Protein AF-A0A0M9DEV8-F1 (afdb_monomer_lite)

Secondary structure (DSSP, 8-state):
-TTT-TTS-HHHHHHHHHHHHHHHHHHHHHHHT--SHHHHHHHHHHHHHHHHHH--PPPPHHHHHHHHHHHHHHHH-

Foldseek 3Di:
DLVPQPQDDPVLSVQLVVQLVVLVVVLVVQCVPDPDDVSNVVSVVVSVVRNVVSDDHHDDPVVVVVVVVVVVVVVVD

Organism: NCBI:txid148814

Structure (mmCIF, N/CA/C/O backbone):
data_AF-A0A0M9DEV8-F1
#
_entry.id   AF-A0A0M9DEV8-F1
#
loop_
_atom_site.group_PDB
_atom_site.id
_atom_site.type_symbol
_atom_site.label_atom_id
_atom_site.label_alt_id
_atom_site.label_comp_id
_atom_site.label_asym_id
_atom_site.label_entity_id
_atom_site.label_seq_id
_atom_site.pdbx_PDB_ins_code
_atom_site.Cartn_x
_atom_site.Cartn_y
_atom_site.Cartn_z
_atom_site.occupancy
_atom_site.B_iso_or_equiv
_atom_site.auth_seq_id
_atom_site.auth_comp_id
_atom_site.auth_asym_id
_atom_site.auth_atom_id
_atom_site.pdbx_PDB_model_num
ATOM 1 N N . LYS A 1 1 ? 0.099 9.764 2.151 1.00 93.50 1 LYS A N 1
ATOM 2 C CA . LYS A 1 1 ? -1.376 9.599 2.152 1.00 93.50 1 LYS A CA 1
ATOM 3 C C . LYS A 1 1 ? -1.776 8.512 3.144 1.00 93.50 1 LYS A C 1
ATOM 5 O O . LYS A 1 1 ? -2.251 8.886 4.198 1.00 93.50 1 LYS A O 1
ATOM 10 N N . ILE A 1 2 ? -1.416 7.244 2.908 1.00 97.12 2 ILE A N 1
ATOM 11 C CA . ILE A 1 2 ? -1.705 6.087 3.788 1.00 97.12 2 ILE A CA 1
ATOM 12 C C . ILE A 1 2 ? -1.362 6.337 5.272 1.00 97.12 2 ILE A C 1
ATOM 14 O O . ILE A 1 2 ? -2.249 6.379 6.117 1.00 97.12 2 ILE A O 1
ATOM 18 N N . ASN A 1 3 ? -0.087 6.581 5.603 1.00 95.12 3 ASN A N 1
ATOM 19 C CA . ASN A 1 3 ? 0.337 6.723 7.008 1.00 95.12 3 ASN A CA 1
ATOM 20 C C . ASN A 1 3 ? -0.311 7.910 7.736 1.00 95.12 3 ASN A C 1
ATOM 22 O O . ASN A 1 3 ? -0.542 7.836 8.943 1.00 95.12 3 ASN A O 1
ATOM 26 N N . GLY A 1 4 ? -0.622 8.974 6.992 1.00 97.31 4 GLY A N 1
ATOM 27 C CA . GLY A 1 4 ? -1.261 10.181 7.512 1.00 97.31 4 GLY A CA 1
ATOM 28 C C . GLY A 1 4 ? -2.784 10.096 7.605 1.00 97.31 4 GLY A C 1
ATOM 29 O O . GLY A 1 4 ? -3.390 11.000 8.168 1.00 97.31 4 GLY A O 1
ATOM 30 N N . ASP A 1 5 ? -3.408 9.043 7.073 1.00 98.25 5 ASP A N 1
ATOM 31 C CA . AS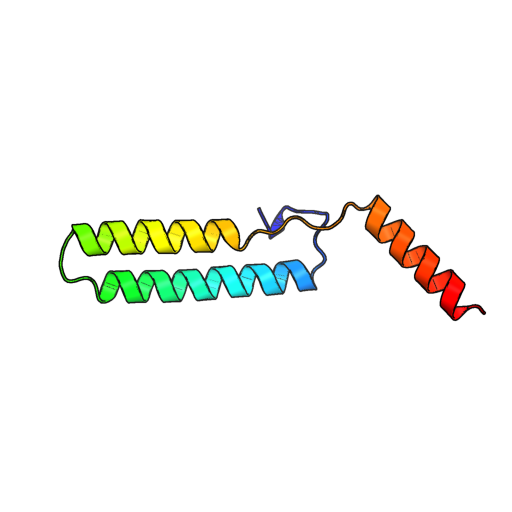P A 1 5 ? -4.846 8.841 7.201 1.00 98.25 5 ASP A CA 1
ATOM 32 C C . ASP A 1 5 ? -5.159 8.282 8.597 1.00 98.25 5 ASP A C 1
ATOM 34 O O . ASP A 1 5 ? -4.774 7.164 8.947 1.00 98.25 5 ASP A O 1
ATOM 38 N N . ALA A 1 6 ? -5.819 9.086 9.430 1.00 98.06 6 ALA A N 1
ATOM 39 C CA . ALA A 1 6 ? -6.218 8.697 10.782 1.00 98.06 6 ALA A CA 1
ATOM 40 C C . ALA A 1 6 ? -7.447 7.771 10.804 1.00 98.06 6 ALA A C 1
ATOM 42 O O . ALA A 1 6 ? -7.776 7.227 11.855 1.00 98.06 6 ALA A O 1
ATOM 43 N N . THR A 1 7 ? -8.124 7.604 9.668 1.00 98.44 7 THR A N 1
ATOM 44 C CA . THR A 1 7 ? -9.293 6.730 9.527 1.00 98.44 7 THR A CA 1
ATOM 45 C C . THR A 1 7 ? -8.918 5.300 9.148 1.00 98.44 7 THR A C 1
ATOM 47 O O . THR A 1 7 ? -9.729 4.397 9.321 1.00 98.44 7 THR A O 1
ATOM 50 N N . LEU A 1 8 ? -7.687 5.060 8.689 1.00 98.62 8 LEU A N 1
ATOM 51 C CA . LEU A 1 8 ? -7.183 3.709 8.451 1.00 98.62 8 LEU A CA 1
ATOM 52 C C . LEU A 1 8 ? -6.700 3.057 9.746 1.00 98.62 8 LEU A C 1
ATOM 54 O O . LEU A 1 8 ? -5.919 3.637 10.508 1.00 98.62 8 LEU A O 1
ATOM 58 N N . THR A 1 9 ? -7.088 1.803 9.939 1.00 97.88 9 THR A N 1
ATOM 59 C CA . THR A 1 9 ? -6.520 0.918 10.958 1.00 97.88 9 THR A CA 1
ATOM 60 C C . THR A 1 9 ? -5.065 0.566 10.635 1.00 97.88 9 THR A C 1
ATOM 62 O O . THR A 1 9 ? -4.611 0.664 9.493 1.00 97.88 9 THR A O 1
ATOM 65 N N . THR A 1 10 ? -4.310 0.094 11.631 1.00 98.06 10 THR A N 1
ATOM 66 C CA . THR A 1 10 ? -2.929 -0.380 11.423 1.00 98.06 10 THR A CA 1
ATOM 67 C C . THR A 1 10 ? -2.845 -1.482 10.364 1.00 98.06 10 THR A C 1
ATOM 69 O O . THR A 1 10 ? -1.924 -1.474 9.552 1.00 98.06 10 THR A O 1
ATOM 72 N N . ALA A 1 11 ? -3.816 -2.400 10.342 1.00 98.19 11 ALA A N 1
ATOM 73 C CA . ALA A 1 11 ? -3.857 -3.492 9.374 1.00 98.19 11 ALA A CA 1
ATOM 74 C C . ALA A 1 11 ? -4.101 -2.984 7.944 1.00 98.19 11 ALA A C 1
ATOM 76 O O . ALA A 1 11 ? -3.406 -3.401 7.021 1.00 98.19 11 ALA A O 1
ATOM 77 N N . GLU A 1 12 ? -5.031 -2.043 7.756 1.00 98.50 12 GLU A N 1
ATOM 78 C CA . GLU A 1 12 ? -5.274 -1.445 6.437 1.00 98.50 12 GLU A CA 1
ATOM 79 C C . GLU A 1 12 ? -4.066 -0.633 5.953 1.00 98.50 12 GLU A C 1
ATOM 81 O O . GLU A 1 12 ? -3.716 -0.704 4.776 1.00 98.50 12 GLU A O 1
ATOM 86 N N . LYS A 1 13 ? -3.385 0.096 6.852 1.00 98.56 13 LYS A N 1
ATOM 87 C CA . LYS A 1 13 ? -2.138 0.804 6.517 1.00 98.56 13 LYS A CA 1
ATOM 88 C C . LYS A 1 13 ? -1.043 -0.155 6.073 1.00 98.56 13 LYS A C 1
ATOM 90 O O . LYS A 1 13 ? -0.375 0.130 5.082 1.00 98.56 13 LYS A O 1
ATOM 95 N N . ALA A 1 14 ? -0.863 -1.263 6.790 1.00 98.56 14 ALA A N 1
ATOM 96 C CA . ALA A 1 14 ? 0.113 -2.287 6.434 1.00 98.56 14 ALA A CA 1
ATOM 97 C C . ALA A 1 14 ? -0.191 -2.869 5.048 1.00 98.56 14 ALA A C 1
ATOM 99 O O . ALA A 1 14 ? 0.660 -2.796 4.169 1.00 98.56 14 ALA A O 1
ATOM 100 N N . ALA A 1 15 ? -1.430 -3.311 4.811 1.00 98.56 15 ALA A N 1
ATOM 101 C CA . ALA A 1 15 ? -1.835 -3.890 3.531 1.00 98.56 15 ALA A CA 1
ATOM 102 C C . ALA A 1 15 ? -1.666 -2.917 2.349 1.00 98.56 15 ALA A C 1
ATOM 104 O O . ALA A 1 15 ? -1.148 -3.297 1.302 1.00 98.56 15 ALA A O 1
ATOM 105 N N . GLN A 1 16 ? -2.059 -1.647 2.507 1.00 98.69 16 GLN A N 1
ATOM 106 C CA . GLN A 1 16 ? -1.861 -0.642 1.455 1.00 98.69 16 GLN A CA 1
ATOM 107 C C . GLN A 1 16 ? -0.378 -0.310 1.238 1.00 98.69 16 GLN A C 1
ATOM 109 O O . GLN A 1 16 ? 0.017 -0.015 0.116 1.00 98.69 16 GLN A O 1
ATOM 114 N N . SER A 1 17 ? 0.451 -0.355 2.285 1.00 98.50 17 SER A N 1
ATOM 115 C CA . SER A 1 17 ? 1.896 -0.110 2.150 1.00 98.50 17 SER A CA 1
ATOM 116 C C . SER A 1 17 ? 2.592 -1.267 1.433 1.00 98.50 17 SER A C 1
ATOM 118 O O . SER A 1 17 ? 3.407 -1.029 0.550 1.00 98.50 17 SER A O 1
ATOM 120 N N . GLU A 1 18 ? 2.211 -2.507 1.744 1.00 98.62 18 GLU A N 1
ATOM 121 C CA . GLU A 1 18 ? 2.690 -3.698 1.036 1.00 98.62 18 GLU A CA 1
ATOM 122 C C . GLU A 1 18 ? 2.309 -3.671 -0.450 1.00 98.62 18 GLU A C 1
ATOM 124 O O . GLU A 1 18 ? 3.132 -4.017 -1.297 1.00 98.62 18 GLU A O 1
ATOM 129 N N . ALA A 1 19 ? 1.093 -3.219 -0.784 1.00 98.62 19 ALA A N 1
ATOM 130 C CA . ALA A 1 19 ? 0.669 -3.035 -2.172 1.00 98.62 19 ALA A CA 1
ATOM 131 C C . ALA A 1 19 ? 1.542 -2.001 -2.906 1.00 98.62 19 ALA A C 1
ATOM 133 O O . ALA A 1 19 ? 2.073 -2.308 -3.973 1.00 98.62 19 ALA A O 1
ATOM 134 N N . VAL A 1 20 ? 1.790 -0.841 -2.281 1.00 98.69 20 VAL A N 1
ATOM 135 C CA . VAL A 1 20 ? 2.679 0.198 -2.831 1.00 98.69 20 VAL A CA 1
ATOM 136 C C . VAL A 1 20 ? 4.082 -0.344 -3.092 1.00 98.69 20 VAL A C 1
ATOM 138 O O . VAL A 1 20 ? 4.654 -0.087 -4.153 1.00 98.69 20 VAL A O 1
ATOM 141 N N . ASP A 1 21 ? 4.647 -1.095 -2.147 1.00 98.69 21 ASP A N 1
ATOM 142 C CA . ASP A 1 21 ? 5.982 -1.676 -2.298 1.00 98.69 21 ASP A CA 1
ATOM 143 C C . ASP A 1 21 ? 6.021 -2.715 -3.430 1.00 98.69 21 ASP A C 1
ATOM 145 O O . ASP A 1 21 ? 6.971 -2.744 -4.221 1.00 98.69 21 ASP A O 1
ATOM 149 N N . ALA A 1 22 ? 4.974 -3.535 -3.558 1.00 98.69 22 ALA A N 1
ATOM 150 C CA . ALA A 1 22 ? 4.847 -4.518 -4.627 1.00 98.69 22 ALA A CA 1
ATOM 151 C C . ALA A 1 22 ? 4.727 -3.860 -6.012 1.00 98.69 22 ALA A C 1
ATOM 153 O O . ALA A 1 22 ? 5.448 -4.247 -6.938 1.00 98.69 22 ALA A O 1
ATOM 154 N N . ASP A 1 23 ? 3.871 -2.847 -6.161 1.00 98.75 23 ASP A N 1
ATOM 155 C CA . ASP A 1 23 ? 3.681 -2.142 -7.431 1.00 98.75 23 ASP A CA 1
ATOM 156 C C . ASP A 1 23 ? 4.884 -1.270 -7.797 1.00 98.75 23 ASP A C 1
ATOM 158 O O . ASP A 1 23 ? 5.240 -1.179 -8.976 1.00 98.75 23 ASP A O 1
ATOM 162 N N . LYS A 1 24 ? 5.597 -0.719 -6.807 1.00 98.69 24 LYS A N 1
ATOM 163 C CA . LYS A 1 24 ? 6.903 -0.085 -7.023 1.00 98.69 24 LYS A CA 1
ATOM 164 C C . LYS A 1 24 ? 7.910 -1.079 -7.591 1.00 98.69 24 LYS A C 1
ATOM 166 O O . LYS A 1 24 ? 8.509 -0.796 -8.628 1.00 98.69 24 LYS A O 1
ATOM 171 N N . ALA A 1 25 ? 8.063 -2.249 -6.973 1.00 98.81 25 ALA A N 1
ATOM 172 C CA . ALA A 1 25 ? 8.990 -3.272 -7.455 1.00 98.81 25 ALA A CA 1
ATOM 173 C C . ALA A 1 25 ? 8.611 -3.791 -8.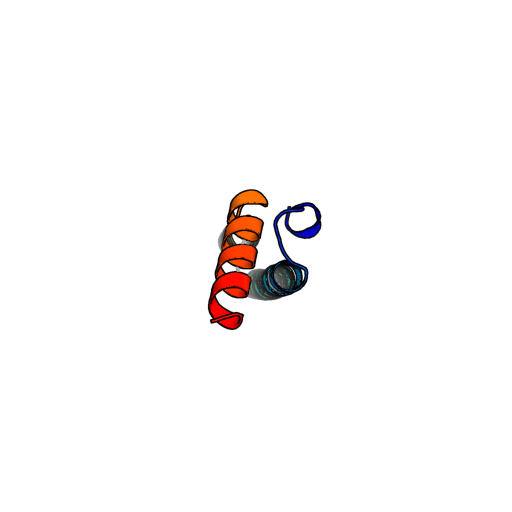857 1.00 98.81 25 ALA A C 1
ATOM 175 O O . ALA A 1 25 ? 9.483 -4.075 -9.681 1.00 98.81 25 ALA A O 1
ATOM 176 N N . ALA A 1 26 ? 7.315 -3.918 -9.155 1.00 98.69 26 ALA A N 1
ATOM 177 C CA . ALA A 1 26 ? 6.834 -4.297 -10.483 1.00 98.69 26 ALA A CA 1
ATOM 178 C C . ALA A 1 26 ? 7.095 -3.202 -11.534 1.00 98.69 26 ALA A C 1
ATOM 180 O O . ALA A 1 26 ? 7.491 -3.511 -12.663 1.00 98.69 26 ALA A O 1
ATOM 181 N N . GLY A 1 27 ? 6.906 -1.933 -11.165 1.00 98.69 27 GLY A N 1
ATOM 182 C CA . GLY A 1 27 ? 7.234 -0.777 -11.997 1.00 98.69 27 GLY A CA 1
ATOM 183 C C . GLY A 1 27 ? 8.724 -0.712 -12.324 1.00 98.69 27 GLY A C 1
ATOM 184 O O . GLY A 1 27 ? 9.079 -0.612 -13.495 1.00 98.69 27 GLY A O 1
ATOM 185 N N . GLU A 1 28 ? 9.593 -0.872 -11.323 1.00 98.75 28 GLU A N 1
ATOM 186 C CA . GLU A 1 28 ? 11.055 -0.912 -11.498 1.00 98.75 28 GLU A CA 1
ATOM 187 C C . GLU A 1 28 ? 11.481 -2.023 -12.465 1.00 98.75 28 GLU A C 1
ATOM 189 O O . GLU A 1 28 ? 12.183 -1.755 -13.435 1.00 98.75 28 GLU A O 1
ATOM 194 N N . LYS A 1 29 ? 10.952 -3.243 -12.305 1.00 98.81 29 LYS A N 1
ATOM 195 C CA . LYS A 1 29 ? 11.207 -4.345 -13.252 1.00 98.81 29 LYS A CA 1
ATOM 196 C C . LYS A 1 29 ? 10.747 -4.036 -14.676 1.00 98.81 29 LYS A C 1
ATOM 198 O O . LYS A 1 29 ? 11.384 -4.463 -15.634 1.00 98.81 29 LYS A O 1
ATOM 203 N N . SER A 1 30 ? 9.623 -3.336 -14.823 1.00 98.69 30 SER A N 1
ATOM 204 C CA . SER A 1 30 ? 9.095 -2.959 -16.139 1.00 98.69 30 SER A CA 1
ATOM 205 C C . SER A 1 30 ? 9.973 -1.901 -16.808 1.00 98.69 30 SER A C 1
ATOM 207 O O . SER A 1 30 ? 10.181 -1.961 -18.017 1.00 98.69 30 SER A O 1
ATOM 209 N N . ILE A 1 31 ? 10.526 -0.973 -16.021 1.00 98.75 31 ILE A N 1
ATOM 210 C CA . ILE A 1 31 ? 11.505 0.019 -16.481 1.00 98.75 31 ILE A CA 1
ATOM 211 C C . ILE A 1 31 ? 12.800 -0.677 -16.915 1.00 98.75 31 ILE A C 1
ATOM 213 O O . ILE A 1 31 ? 13.282 -0.409 -18.012 1.00 98.75 31 ILE A O 1
ATOM 217 N N . ASP A 1 32 ? 13.321 -1.608 -16.114 1.00 98.81 32 ASP A N 1
ATOM 218 C CA . ASP A 1 32 ? 14.547 -2.356 -16.434 1.00 98.81 32 ASP A CA 1
ATOM 219 C C . ASP A 1 32 ? 14.415 -3.191 -17.720 1.00 98.81 32 ASP A C 1
ATOM 221 O O . ASP A 1 32 ? 15.386 -3.383 -18.452 1.00 98.81 32 ASP A O 1
ATOM 225 N N . ALA A 1 33 ? 13.210 -3.689 -18.013 1.00 98.62 33 ALA A N 1
ATOM 226 C CA . ALA A 1 33 ? 12.917 -4.475 -19.210 1.00 98.62 33 ALA A CA 1
ATOM 227 C C . ALA A 1 33 ? 12.630 -3.627 -20.465 1.00 98.62 33 ALA A C 1
ATOM 229 O O . ALA A 1 33 ? 12.526 -4.175 -21.567 1.00 98.62 33 ALA A O 1
ATOM 230 N N . ALA A 1 34 ? 12.461 -2.310 -20.328 1.00 98.75 34 ALA A N 1
ATOM 231 C CA . ALA A 1 34 ? 12.081 -1.440 -21.432 1.00 98.75 34 ALA A CA 1
ATOM 232 C C . ALA A 1 34 ? 13.232 -1.267 -22.442 1.00 98.75 34 ALA A C 1
ATOM 234 O O . ALA A 1 34 ? 14.359 -0.930 -22.090 1.00 98.75 34 ALA A O 1
ATOM 235 N N . SER A 1 35 ? 12.943 -1.453 -23.734 1.00 98.56 35 SER A N 1
ATOM 236 C CA . SER A 1 35 ? 13.956 -1.414 -24.803 1.00 98.56 35 SER A CA 1
ATOM 237 C C . SER A 1 35 ? 14.118 -0.049 -25.481 1.00 98.56 35 SER A C 1
ATOM 239 O O . SER A 1 35 ? 14.929 0.092 -26.395 1.00 98.56 35 SER A O 1
ATOM 241 N N . ASN A 1 36 ? 13.298 0.940 -25.121 1.00 98.75 36 ASN A N 1
ATOM 242 C CA . ASN A 1 36 ? 13.324 2.285 -25.695 1.00 98.75 36 ASN A CA 1
ATOM 243 C C . ASN A 1 36 ? 12.688 3.316 -24.746 1.00 98.75 36 ASN A C 1
ATOM 245 O O . ASN A 1 36 ? 12.072 2.965 -23.740 1.00 98.75 36 ASN A O 1
ATOM 249 N N . ALA A 1 37 ? 12.842 4.597 -25.086 1.00 98.69 37 ALA A N 1
ATOM 250 C CA . ALA A 1 37 ? 12.374 5.712 -24.265 1.00 98.69 37 ALA A CA 1
ATOM 251 C C . ALA A 1 37 ? 10.848 5.733 -24.065 1.00 98.69 37 ALA A C 1
ATOM 253 O O . ALA A 1 37 ? 10.384 6.039 -22.969 1.00 98.69 37 ALA A O 1
ATOM 254 N N . ASP A 1 38 ? 10.068 5.376 -25.088 1.00 98.75 38 ASP A N 1
ATOM 255 C CA . ASP A 1 38 ? 8.605 5.362 -24.990 1.00 98.75 38 ASP A CA 1
ATOM 256 C C . ASP A 1 38 ? 8.122 4.282 -24.015 1.00 98.75 38 ASP A C 1
ATOM 258 O O . ASP A 1 38 ? 7.270 4.547 -23.168 1.00 98.75 38 ASP A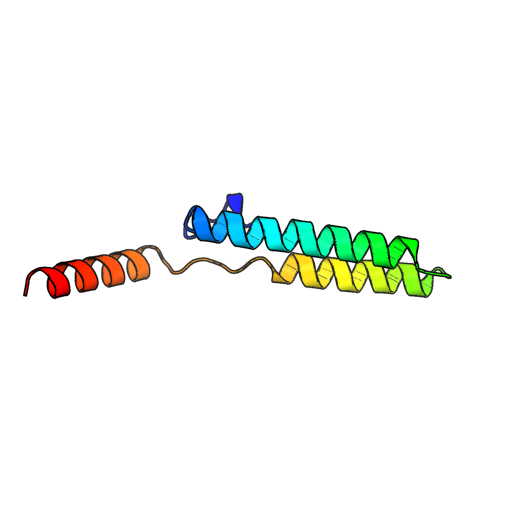 O 1
ATOM 262 N N . ALA A 1 39 ? 8.725 3.092 -24.064 1.00 98.75 39 ALA A N 1
ATOM 263 C CA . ALA A 1 39 ? 8.437 2.007 -23.134 1.00 98.75 39 ALA A CA 1
ATOM 264 C C . ALA A 1 39 ? 8.812 2.371 -21.686 1.00 98.75 39 ALA A C 1
ATOM 266 O O . ALA A 1 39 ? 8.068 2.037 -20.766 1.00 98.75 39 ALA A O 1
ATOM 267 N N . ILE A 1 40 ? 9.912 3.109 -21.477 1.00 98.81 40 ILE A N 1
ATOM 268 C CA . ILE A 1 40 ? 10.278 3.639 -20.152 1.00 98.81 40 ILE A CA 1
ATOM 269 C C . ILE A 1 40 ? 9.194 4.600 -19.652 1.00 98.81 40 ILE A C 1
ATOM 271 O O . ILE A 1 40 ? 8.704 4.448 -18.533 1.00 98.81 40 ILE A O 1
ATOM 275 N N . ASN A 1 41 ? 8.783 5.565 -20.481 1.00 98.75 41 ASN A N 1
ATOM 276 C CA . ASN A 1 41 ? 7.749 6.536 -20.113 1.00 98.75 41 ASN A CA 1
ATOM 277 C C . ASN A 1 41 ? 6.418 5.851 -19.782 1.00 98.75 41 ASN A C 1
ATOM 279 O O . ASN A 1 41 ? 5.764 6.220 -18.806 1.00 98.75 41 ASN A O 1
ATOM 283 N N . GLN A 1 42 ? 6.037 4.833 -20.556 1.00 98.69 42 GLN A N 1
ATOM 284 C CA . GLN A 1 42 ? 4.839 4.046 -20.292 1.00 98.69 42 GLN A CA 1
ATOM 285 C C . GLN A 1 42 ? 4.945 3.280 -18.966 1.00 98.69 42 GLN A C 1
ATOM 287 O O . GLN A 1 42 ? 4.039 3.379 -18.143 1.00 98.69 42 GLN A O 1
ATOM 292 N N . ALA A 1 43 ? 6.055 2.581 -18.712 1.00 98.75 43 ALA A N 1
ATOM 293 C CA . ALA A 1 43 ? 6.261 1.845 -17.464 1.00 98.75 43 ALA A CA 1
ATOM 294 C C . ALA A 1 43 ? 6.200 2.765 -16.231 1.00 98.75 43 ALA A C 1
ATOM 296 O O . ALA A 1 43 ? 5.588 2.414 -15.219 1.00 98.75 43 ALA A O 1
ATOM 297 N N . VAL A 1 44 ? 6.772 3.971 -16.328 1.00 98.75 44 VAL A N 1
ATOM 298 C CA . VAL A 1 44 ? 6.690 4.996 -15.275 1.00 98.75 44 VAL A CA 1
ATOM 299 C C . VAL A 1 44 ? 5.251 5.467 -15.070 1.00 98.75 44 VAL A C 1
ATOM 301 O O . VAL A 1 44 ? 4.802 5.555 -13.925 1.00 98.75 44 VAL A O 1
ATOM 304 N N . ALA A 1 45 ? 4.521 5.768 -16.147 1.00 98.75 45 ALA A N 1
ATOM 305 C CA . ALA A 1 45 ? 3.134 6.226 -16.073 1.00 98.75 45 ALA A CA 1
ATOM 306 C C . ALA A 1 45 ? 2.210 5.158 -15.463 1.00 98.75 45 ALA A C 1
ATOM 308 O O . ALA A 1 45 ? 1.416 5.462 -14.565 1.00 98.75 45 ALA A O 1
ATOM 309 N N . ASP A 1 46 ? 2.361 3.906 -15.892 1.00 98.62 46 ASP A N 1
ATOM 310 C CA . ASP A 1 46 ? 1.581 2.768 -15.407 1.00 98.62 46 ASP A CA 1
ATOM 311 C C . ASP A 1 46 ? 1.887 2.479 -13.932 1.00 98.62 46 ASP A C 1
ATOM 313 O O . ASP A 1 46 ? 0.967 2.397 -13.115 1.00 98.62 46 ASP A O 1
ATOM 317 N N . GLY A 1 47 ? 3.170 2.398 -13.558 1.00 98.62 47 GLY A N 1
ATOM 318 C CA . GLY A 1 47 ? 3.589 2.193 -12.167 1.00 98.62 47 GLY A CA 1
ATOM 319 C C . GLY A 1 47 ? 3.114 3.319 -11.244 1.00 98.62 47 GLY A C 1
ATOM 320 O O . GLY A 1 47 ? 2.562 3.067 -10.175 1.00 98.62 47 GLY A O 1
ATOM 321 N N . THR A 1 48 ? 3.230 4.571 -11.693 1.00 98.56 48 THR A N 1
ATOM 322 C CA . THR A 1 48 ? 2.753 5.750 -10.951 1.00 98.56 48 THR A CA 1
ATOM 323 C C . THR A 1 48 ? 1.237 5.733 -10.762 1.00 98.56 48 THR A C 1
ATOM 325 O O . THR A 1 48 ? 0.742 6.103 -9.696 1.00 98.56 48 THR A O 1
ATOM 328 N N . THR A 1 49 ? 0.485 5.310 -11.779 1.00 98.62 49 THR A N 1
ATOM 329 C CA . THR A 1 49 ? -0.977 5.195 -11.702 1.00 98.62 49 THR A CA 1
ATOM 330 C C . THR A 1 49 ? -1.391 4.123 -10.700 1.00 98.62 49 THR A C 1
ATOM 332 O O . THR A 1 49 ? -2.276 4.365 -9.879 1.00 98.62 49 THR A O 1
ATOM 335 N N . LYS A 1 50 ? -0.734 2.960 -10.721 1.00 98.56 50 LYS A N 1
ATOM 336 C CA . LYS A 1 50 ? -0.995 1.864 -9.779 1.00 98.56 50 LYS A CA 1
ATOM 337 C C . LYS A 1 50 ? -0.721 2.262 -8.328 1.00 98.56 50 LYS A C 1
ATOM 339 O O . LYS A 1 50 ? -1.652 2.258 -7.530 1.00 98.56 50 LYS A O 1
ATOM 344 N N . ILE A 1 51 ? 0.472 2.787 -8.042 1.00 98.56 51 ILE A N 1
ATOM 345 C CA . ILE A 1 51 ? 0.858 3.248 -6.695 1.00 98.56 51 ILE A CA 1
ATOM 346 C C . ILE A 1 51 ? -0.109 4.311 -6.154 1.00 98.56 51 ILE A C 1
ATOM 348 O O . ILE A 1 51 ? -0.448 4.335 -4.971 1.00 98.56 51 ILE A O 1
ATOM 352 N N . GLN A 1 52 ? -0.576 5.228 -7.006 1.00 98.06 52 GLN A N 1
ATOM 353 C CA . GLN A 1 52 ? -1.571 6.217 -6.585 1.00 98.06 52 GLN A CA 1
ATOM 354 C C . GLN A 1 52 ? -2.921 5.586 -6.240 1.00 98.06 52 GLN A C 1
ATOM 356 O O . GLN A 1 52 ? -3.612 6.085 -5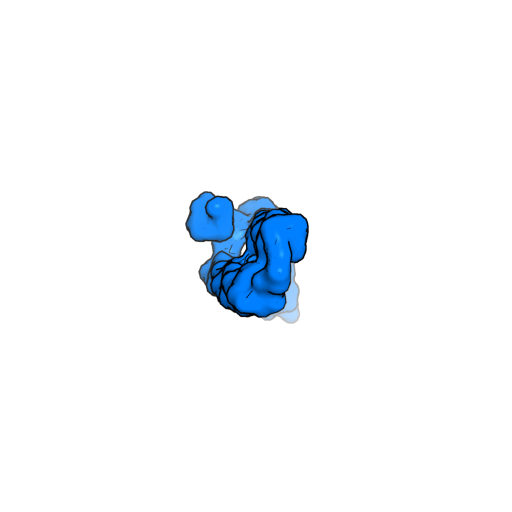.348 1.00 98.06 52 GLN A O 1
ATOM 361 N N . ASN A 1 53 ? -3.287 4.513 -6.937 1.00 98.12 53 ASN A N 1
ATOM 362 C CA . ASN A 1 53 ? -4.525 3.784 -6.723 1.00 98.12 53 ASN A CA 1
ATOM 363 C C . ASN A 1 53 ? -4.476 2.865 -5.499 1.00 98.12 53 ASN A C 1
ATOM 365 O O . ASN A 1 53 ? -5.549 2.548 -4.988 1.00 98.12 53 ASN A O 1
ATOM 369 N N . ASP A 1 54 ? -3.307 2.487 -4.989 1.00 98.56 54 ASP A N 1
ATOM 370 C CA . ASP A 1 54 ? -3.204 1.666 -3.772 1.00 98.56 54 ASP A CA 1
ATOM 371 C C . ASP A 1 54 ? -3.761 2.369 -2.537 1.00 98.56 54 ASP A C 1
ATOM 373 O O . ASP A 1 54 ? -4.319 1.730 -1.644 1.00 98.56 54 ASP A O 1
ATOM 377 N N . TYR A 1 55 ? -3.681 3.702 -2.502 1.00 98.44 55 TYR A N 1
ATOM 378 C CA . TYR A 1 55 ? -4.308 4.459 -1.432 1.00 98.44 55 TYR A CA 1
ATOM 379 C C . TYR A 1 55 ? -5.833 4.387 -1.530 1.00 98.44 55 TYR A C 1
ATOM 381 O O . TYR A 1 55 ? -6.448 4.934 -2.454 1.00 98.44 55 TYR A O 1
ATOM 389 N N . LYS A 1 56 ? -6.446 3.791 -0.511 1.00 98.25 56 LYS A N 1
ATOM 390 C CA . LYS A 1 56 ? -7.888 3.816 -0.270 1.00 98.25 56 LYS A CA 1
ATOM 391 C C . LYS A 1 56 ? -8.145 4.474 1.086 1.00 98.25 56 LYS A C 1
ATOM 393 O O . LYS A 1 56 ? -7.577 4.010 2.073 1.00 98.25 56 LYS A O 1
ATOM 398 N N . PRO A 1 57 ? -8.958 5.543 1.158 1.00 97.69 57 PRO A N 1
ATOM 399 C CA . PRO A 1 57 ? -9.290 6.158 2.437 1.00 97.69 57 PRO A CA 1
ATOM 400 C C . PRO A 1 57 ? -10.066 5.181 3.324 1.00 97.69 57 PRO A C 1
ATOM 402 O O . PRO A 1 57 ? -10.839 4.359 2.821 1.00 97.69 57 PRO A O 1
ATOM 405 N N . GLY A 1 58 ? -9.867 5.285 4.635 1.00 97.56 58 GLY A N 1
ATOM 406 C CA . GLY A 1 58 ? -10.626 4.504 5.609 1.00 97.56 58 GLY A CA 1
ATOM 407 C C . GLY A 1 58 ? -12.090 4.941 5.698 1.00 97.56 58 GLY A C 1
ATOM 408 O O . GLY A 1 58 ? -12.487 6.010 5.223 1.00 97.56 58 GLY A O 1
ATOM 409 N N . LYS A 1 59 ? -12.919 4.109 6.338 1.00 97.56 59 LYS A N 1
ATOM 410 C CA . LYS A 1 59 ? -14.279 4.518 6.728 1.00 97.56 59 LYS A CA 1
ATOM 411 C C . LYS A 1 59 ? -14.203 5.665 7.727 1.00 97.56 59 LYS A C 1
ATOM 413 O O . LYS A 1 59 ? -13.278 5.700 8.535 1.00 97.56 59 LYS A O 1
ATOM 418 N N . SER A 1 60 ? -15.191 6.560 7.738 1.00 98.06 60 SER A N 1
ATOM 419 C CA . SER A 1 60 ? -15.204 7.647 8.720 1.00 98.06 60 SER A CA 1
ATOM 420 C C . SER A 1 60 ? -15.157 7.098 10.153 1.00 98.06 60 SER A C 1
ATOM 422 O O . SER A 1 60 ? -15.607 5.982 10.425 1.00 98.06 60 SER A O 1
ATOM 424 N N . LEU A 1 61 ? -14.609 7.876 11.091 1.00 98.31 61 LEU A N 1
ATOM 425 C CA . LEU A 1 61 ? -14.553 7.444 12.490 1.00 98.31 61 LEU A CA 1
ATOM 426 C C . LEU A 1 61 ? -15.950 7.198 13.070 1.00 98.31 61 LEU A C 1
ATOM 428 O O . LEU A 1 61 ? -16.092 6.354 13.948 1.00 98.31 61 LEU A O 1
ATOM 432 N N . ASP A 1 62 ? -16.966 7.917 12.597 1.00 98.56 62 ASP A N 1
ATOM 433 C CA . ASP A 1 62 ? -18.338 7.730 13.061 1.00 98.56 62 ASP A CA 1
ATOM 434 C C . ASP A 1 62 ? -18.923 6.416 12.532 1.00 98.56 62 ASP A C 1
ATOM 436 O O . ASP A 1 62 ? -19.397 5.619 13.339 1.00 98.56 62 ASP A O 1
ATOM 440 N N . ASP A 1 63 ? -18.733 6.092 11.247 1.00 98.44 63 ASP A N 1
ATOM 441 C CA . ASP A 1 63 ? -19.132 4.785 10.697 1.00 98.44 63 ASP A CA 1
ATOM 442 C C . ASP A 1 63 ? -18.444 3.622 11.427 1.00 98.44 63 ASP A C 1
ATOM 444 O O . ASP A 1 63 ? -19.046 2.576 11.675 1.00 98.44 63 ASP A O 1
ATOM 448 N N . GLN A 1 64 ? -17.166 3.790 11.783 1.00 98.44 64 GLN A N 1
ATOM 449 C CA . GLN A 1 64 ? -16.421 2.784 12.540 1.00 98.44 64 GLN A CA 1
ATOM 450 C C . GLN A 1 64 ? -16.953 2.624 13.966 1.00 98.44 64 GLN A C 1
ATOM 452 O O . GLN A 1 64 ? -17.125 1.494 14.427 1.00 98.44 64 GLN A O 1
ATOM 457 N N . LYS A 1 65 ? -17.237 3.730 14.669 1.00 98.44 65 LYS A N 1
ATOM 458 C CA . LYS A 1 65 ? -17.842 3.690 16.011 1.00 98.44 65 LYS A CA 1
ATOM 459 C C . LYS A 1 65 ? -19.204 3.013 15.974 1.00 98.44 65 LYS A C 1
ATOM 461 O O . LYS A 1 65 ? -19.498 2.217 16.861 1.00 98.44 65 LYS A O 1
ATOM 466 N N . ASP A 1 66 ? -20.028 3.330 14.985 1.00 98.56 66 ASP A N 1
ATOM 467 C CA . ASP A 1 66 ? -21.383 2.796 14.888 1.00 98.56 66 ASP A CA 1
ATOM 468 C C . ASP A 1 66 ? -21.367 1.303 14.561 1.00 98.56 66 ASP A C 1
ATOM 470 O O . ASP A 1 66 ? -22.052 0.526 15.226 1.00 98.56 66 ASP A O 1
ATOM 474 N N . ALA A 1 67 ? -20.488 0.868 13.654 1.00 98.00 67 ALA A N 1
ATOM 475 C CA . ALA A 1 67 ? -20.252 -0.553 13.411 1.00 98.00 67 ALA A CA 1
ATOM 476 C C . ALA A 1 67 ? -19.742 -1.286 14.667 1.00 98.00 67 ALA A C 1
ATOM 478 O O . ALA A 1 67 ? -20.183 -2.400 14.955 1.00 98.00 67 ALA A O 1
ATOM 479 N N . ALA A 1 68 ? -18.839 -0.668 15.436 1.00 98.19 68 ALA A N 1
ATOM 480 C CA . ALA A 1 68 ? -18.302 -1.259 16.659 1.00 98.19 68 ALA A CA 1
ATOM 481 C C . ALA A 1 68 ? -19.369 -1.411 17.757 1.00 98.19 68 ALA A C 1
ATOM 483 O O . ALA A 1 68 ? -19.445 -2.470 18.378 1.00 98.19 68 ALA A O 1
ATOM 484 N N . LYS A 1 69 ? -20.217 -0.394 17.973 1.00 98.56 69 LYS A N 1
ATOM 485 C CA . LYS A 1 69 ? -21.338 -0.461 18.930 1.00 98.56 69 LYS A CA 1
ATOM 486 C C . LYS A 1 69 ? -22.349 -1.529 18.531 1.00 98.56 69 LYS A C 1
ATOM 488 O O . LYS A 1 69 ? -22.664 -2.380 19.349 1.00 98.56 69 LYS A O 1
ATOM 493 N N . ALA A 1 70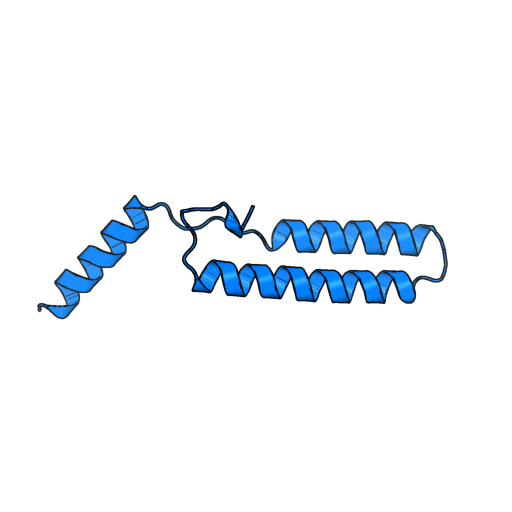 ? -22.766 -1.549 17.263 1.00 98.38 70 ALA A N 1
ATOM 494 C CA . ALA A 1 70 ? -23.701 -2.554 16.763 1.00 98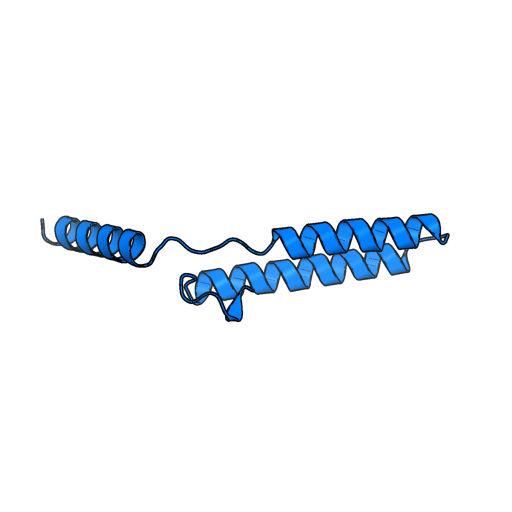.38 70 ALA A CA 1
ATOM 495 C C . ALA A 1 70 ? -23.167 -3.985 16.952 1.00 98.38 70 ALA A C 1
ATOM 497 O O . ALA A 1 70 ? -23.925 -4.904 17.254 1.00 98.38 70 ALA A O 1
ATOM 498 N N . ASN A 1 71 ? -21.852 -4.184 16.804 1.00 98.19 71 ASN A N 1
ATOM 499 C CA . ASN A 1 71 ? -21.230 -5.473 17.084 1.00 98.19 71 ASN A CA 1
ATOM 500 C C . ASN A 1 71 ? -21.238 -5.821 18.582 1.00 98.19 71 ASN A C 1
ATOM 502 O O . ASN A 1 71 ? -21.456 -6.981 18.913 1.00 98.19 71 ASN A O 1
ATOM 506 N N . LEU A 1 72 ? -21.013 -4.849 19.475 1.00 98.44 72 LEU A N 1
ATOM 507 C CA . LEU A 1 72 ? -21.106 -5.056 20.926 1.00 98.44 72 LEU A CA 1
ATOM 508 C C . LEU A 1 72 ? -22.529 -5.416 21.365 1.00 98.44 72 LEU A C 1
ATOM 510 O O . LEU A 1 72 ? -22.694 -6.359 22.132 1.00 98.44 72 LEU A O 1
ATOM 514 N N . ASP A 1 73 ? -23.536 -4.712 20.848 1.00 98.25 73 ASP A N 1
ATOM 515 C CA . ASP A 1 73 ? -24.942 -4.989 21.157 1.00 98.25 73 ASP A CA 1
ATOM 516 C C . ASP A 1 73 ? -25.311 -6.418 20.737 1.00 98.25 73 ASP A C 1
ATOM 518 O O . ASP A 1 73 ? -25.852 -7.182 21.530 1.00 98.25 73 ASP A O 1
ATOM 522 N N . LYS A 1 74 ? -24.901 -6.830 19.530 1.00 97.81 74 LYS A N 1
ATOM 523 C CA . LYS A 1 74 ? -25.160 -8.175 18.999 1.00 97.81 74 LYS A CA 1
ATOM 524 C C . LYS A 1 74 ? -24.530 -9.306 19.821 1.00 97.81 74 LYS A C 1
ATOM 526 O O . LYS A 1 74 ? -25.076 -10.401 19.845 1.00 97.81 74 LYS A O 1
ATOM 531 N N . VAL A 1 75 ? -23.358 -9.099 20.428 1.00 97.25 75 VAL A N 1
ATOM 532 C CA . VAL A 1 75 ? -22.705 -10.146 21.245 1.00 97.25 75 VAL A CA 1
ATOM 533 C C . VAL A 1 75 ? -23.211 -10.189 22.688 1.00 97.25 75 VAL A C 1
ATOM 535 O O . VAL A 1 75 ? -22.834 -11.100 23.422 1.00 97.25 75 VAL A O 1
ATOM 538 N N . ALA A 1 76 ? -24.005 -9.202 23.109 1.00 95.75 76 ALA A N 1
ATOM 539 C CA . ALA A 1 76 ? -24.613 -9.148 24.435 1.00 95.75 76 ALA A CA 1
ATOM 540 C C . ALA A 1 76 ? -26.003 -9.815 24.498 1.00 95.75 76 ALA A C 1
ATOM 542 O O . ALA A 1 76 ? -26.514 -10.016 25.602 1.00 95.75 76 ALA A O 1
ATOM 543 N N . GLU A 1 77 ? -26.596 -10.133 23.342 1.00 82.38 77 GLU A N 1
ATOM 544 C CA . GLU A 1 77 ? -27.828 -10.928 23.184 1.00 82.38 77 GLU A CA 1
ATOM 545 C C . GLU A 1 77 ? -27.592 -12.426 23.444 1.00 82.38 77 GLU A C 1
ATOM 547 O O . GLU A 1 77 ? -28.465 -13.042 24.100 1.00 82.38 77 GLU A O 1
#

Sequence (77 aa):
KINGDATLTTAEKAAQSEAVDADKAAGEKSIDAASNADAINQAVADGTTKIQNDYKPGKSLDDQKDAAKANLDKVAE

Radius of gyration: 18.63 Å; chains: 1; bounding box: 42×21×50 Å

pLDDT: mean 98.08, std 1.98, range [82.38, 98.81]